Protein AF-A0A8H4XU85-F1 (afdb_monomer_lite)

Structure (mmCIF, N/CA/C/O backbone):
data_AF-A0A8H4XU85-F1
#
_entry.id   AF-A0A8H4XU85-F1
#
loop_
_atom_site.group_PDB
_atom_site.id
_atom_site.type_symbol
_atom_site.label_atom_id
_atom_site.label_alt_id
_atom_site.label_comp_id
_atom_site.label_asym_id
_atom_site.label_entity_id
_atom_site.label_seq_id
_atom_site.pdbx_PDB_ins_code
_atom_site.Cartn_x
_atom_site.Cartn_y
_atom_site.Cartn_z
_atom_site.occupancy
_atom_site.B_iso_or_equiv
_atom_site.auth_seq_id
_atom_site.auth_comp_id
_atom_site.auth_asym_id
_atom_site.auth_atom_id
_atom_site.pdbx_PDB_model_num
ATOM 1 N N . MET A 1 1 ? 24.182 -7.818 -1.412 1.00 49.50 1 MET A N 1
ATOM 2 C CA . MET A 1 1 ? 23.691 -6.433 -1.602 1.00 49.50 1 MET A CA 1
ATOM 3 C C . MET A 1 1 ? 22.249 -6.511 -2.068 1.00 49.50 1 MET A C 1
ATOM 5 O O . MET A 1 1 ? 21.994 -7.226 -3.028 1.00 49.50 1 MET A O 1
ATOM 9 N N . GLY A 1 2 ? 21.315 -5.884 -1.345 1.00 56.53 2 GLY A N 1
ATOM 10 C CA . GLY A 1 2 ? 19.904 -5.807 -1.749 1.00 56.53 2 GLY A CA 1
ATOM 11 C C . GLY A 1 2 ? 19.745 -5.079 -3.086 1.00 56.53 2 GLY A C 1
ATOM 12 O O . GLY A 1 2 ? 20.664 -4.381 -3.515 1.00 56.53 2 GLY A O 1
ATOM 13 N N . SER A 1 3 ? 18.608 -5.252 -3.763 1.00 65.06 3 SER A N 1
ATOM 14 C CA . SER A 1 3 ? 18.313 -4.477 -4.972 1.00 65.06 3 SER A CA 1
ATOM 15 C C . SER A 1 3 ? 18.433 -2.981 -4.665 1.00 65.06 3 SER A C 1
ATOM 17 O O . SER A 1 3 ? 17.875 -2.526 -3.666 1.00 65.06 3 SER A O 1
ATOM 19 N N . ALA A 1 4 ? 19.151 -2.228 -5.501 1.00 79.31 4 ALA A N 1
ATOM 20 C CA . ALA A 1 4 ? 19.263 -0.782 -5.341 1.00 79.31 4 ALA A CA 1
ATOM 21 C C . ALA A 1 4 ? 17.871 -0.127 -5.364 1.00 79.31 4 ALA A C 1
ATOM 23 O O . ALA A 1 4 ? 16.996 -0.560 -6.118 1.00 79.31 4 ALA A O 1
ATOM 24 N N . PHE A 1 5 ? 17.685 0.904 -4.539 1.00 87.50 5 PHE A N 1
ATOM 25 C CA . PHE A 1 5 ? 16.523 1.783 -4.623 1.00 87.50 5 PHE A CA 1
ATOM 26 C C . PHE A 1 5 ? 16.589 2.543 -5.954 1.00 87.50 5 PHE A C 1
ATOM 28 O O . PHE A 1 5 ? 17.621 3.120 -6.292 1.00 87.50 5 PHE A O 1
ATOM 35 N N . THR A 1 6 ? 15.519 2.466 -6.734 1.00 92.44 6 THR A N 1
ATOM 36 C CA . THR A 1 6 ? 15.424 2.973 -8.110 1.00 92.44 6 THR A CA 1
ATOM 37 C C . THR A 1 6 ? 14.462 4.152 -8.195 1.00 92.44 6 THR A C 1
ATOM 39 O O . THR A 1 6 ? 13.599 4.313 -7.336 1.00 92.44 6 THR A O 1
ATOM 42 N N . GLU A 1 7 ? 14.542 4.923 -9.279 1.00 94.31 7 GLU A N 1
ATOM 43 C CA . GLU A 1 7 ? 13.588 6.006 -9.571 1.00 94.31 7 GLU A CA 1
ATOM 44 C C . GLU A 1 7 ? 12.134 5.507 -9.610 1.00 94.31 7 GLU A C 1
ATOM 46 O O . GLU A 1 7 ? 11.223 6.197 -9.159 1.00 94.31 7 GLU A O 1
ATOM 51 N N . ALA A 1 8 ? 11.920 4.270 -10.073 1.00 95.44 8 ALA A N 1
ATOM 52 C CA . ALA A 1 8 ? 10.621 3.606 -10.030 1.00 95.44 8 ALA A CA 1
ATOM 53 C C . ALA A 1 8 ? 10.108 3.410 -8.592 1.00 95.44 8 ALA A C 1
ATOM 55 O O . ALA A 1 8 ? 8.934 3.656 -8.329 1.00 95.44 8 ALA A O 1
ATOM 56 N N . ASP A 1 9 ? 10.972 3.022 -7.645 1.00 95.12 9 ASP A N 1
ATOM 57 C CA . ASP A 1 9 ? 10.568 2.883 -6.237 1.00 95.12 9 ASP A CA 1
ATOM 58 C C . ASP A 1 9 ? 10.184 4.236 -5.647 1.00 95.12 9 ASP A C 1
ATOM 60 O O . ASP 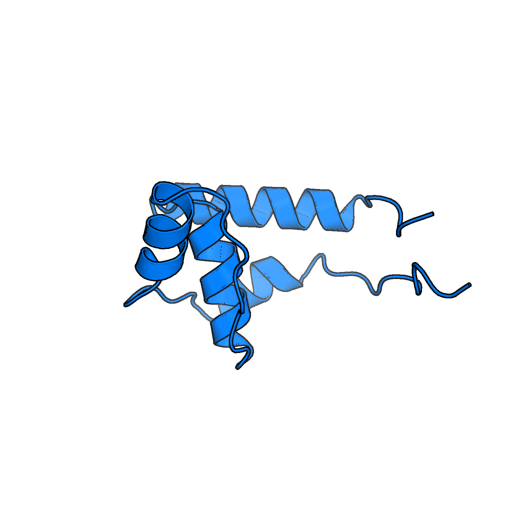A 1 9 ? 9.172 4.348 -4.959 1.00 95.12 9 ASP A O 1
ATOM 64 N N . GLU A 1 10 ? 10.968 5.275 -5.940 1.00 96.56 10 GLU A N 1
ATOM 65 C CA . GLU A 1 10 ? 10.672 6.633 -5.492 1.00 96.56 10 GLU A CA 1
ATOM 66 C C . GLU A 1 10 ? 9.334 7.126 -6.052 1.00 96.56 10 GLU A C 1
ATOM 68 O O . GLU A 1 10 ? 8.522 7.692 -5.316 1.00 96.56 10 GLU A O 1
ATOM 73 N N . ALA A 1 11 ? 9.071 6.868 -7.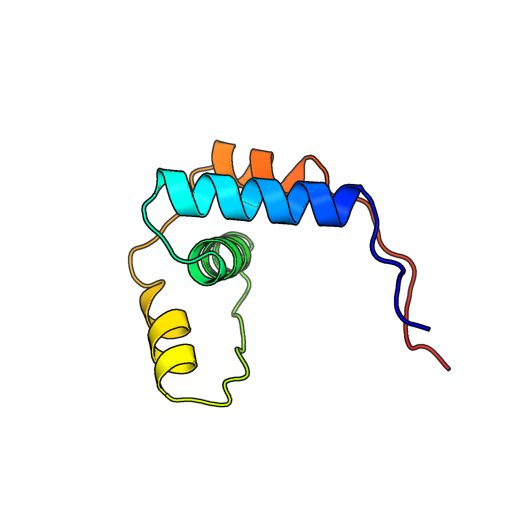335 1.00 97.69 11 ALA A N 1
ATOM 74 C CA . ALA A 1 11 ? 7.803 7.194 -7.969 1.00 97.69 11 ALA A CA 1
ATOM 75 C C . ALA A 1 11 ? 6.634 6.459 -7.298 1.00 97.69 11 ALA A C 1
ATOM 77 O O . ALA A 1 11 ? 5.643 7.101 -6.950 1.00 97.69 11 ALA A O 1
ATOM 78 N N . ILE A 1 12 ? 6.755 5.150 -7.045 1.00 97.94 12 ILE A N 1
ATOM 79 C CA . ILE A 1 12 ? 5.727 4.363 -6.342 1.00 97.94 12 ILE A CA 1
ATOM 80 C C . ILE A 1 12 ? 5.471 4.940 -4.948 1.00 97.94 12 ILE A C 1
ATOM 82 O O . ILE A 1 12 ? 4.320 5.169 -4.582 1.00 97.94 12 ILE A O 1
ATOM 86 N N . VAL A 1 13 ? 6.523 5.232 -4.178 1.00 97.94 13 VAL A N 1
ATOM 87 C CA . VAL A 1 13 ? 6.397 5.796 -2.824 1.00 97.94 13 VAL A CA 1
ATOM 88 C C . VAL A 1 13 ? 5.674 7.146 -2.852 1.00 97.94 13 VAL A C 1
ATOM 90 O O . VAL A 1 13 ? 4.768 7.361 -2.045 1.00 97.94 13 VAL A O 1
ATOM 93 N N . LYS A 1 14 ? 5.999 8.025 -3.809 1.00 98.19 14 LYS A N 1
ATOM 94 C CA . LYS A 1 14 ? 5.304 9.311 -3.994 1.00 98.19 14 LYS A CA 1
ATOM 95 C C . LYS A 1 14 ? 3.833 9.127 -4.367 1.00 98.19 14 LYS A C 1
ATOM 97 O O . LYS A 1 14 ? 2.982 9.815 -3.810 1.00 98.19 14 LYS A O 1
ATOM 102 N N . ARG A 1 15 ? 3.510 8.182 -5.259 1.00 98.38 15 ARG A N 1
ATOM 103 C CA . ARG A 1 15 ? 2.116 7.872 -5.637 1.00 98.38 15 ARG A CA 1
ATOM 104 C C . ARG A 1 15 ? 1.320 7.318 -4.447 1.00 98.38 15 ARG A C 1
ATOM 106 O O . ARG A 1 15 ? 0.178 7.720 -4.233 1.00 98.38 15 ARG A O 1
ATOM 113 N N . VAL A 1 16 ? 1.935 6.469 -3.619 1.00 98.50 16 VAL A N 1
ATOM 114 C CA . VAL A 1 16 ? 1.344 5.985 -2.358 1.00 98.50 16 VAL A CA 1
ATOM 115 C C . VAL A 1 16 ? 1.077 7.141 -1.393 1.00 98.50 16 VAL A C 1
ATOM 117 O O . VAL A 1 16 ? -0.003 7.208 -0.807 1.00 98.50 16 VAL A O 1
ATOM 120 N N . GLU A 1 17 ? 2.035 8.055 -1.228 1.00 98.50 17 GLU A N 1
ATOM 121 C CA . GLU A 1 17 ? 1.875 9.236 -0.374 1.00 98.50 17 GLU A CA 1
ATOM 122 C C . GLU A 1 17 ? 0.748 10.149 -0.877 1.00 98.50 17 GLU A C 1
ATOM 124 O O . GLU A 1 17 ? -0.065 10.625 -0.084 1.00 98.50 17 GLU A O 1
ATOM 129 N N . GLN A 1 18 ? 0.669 10.361 -2.192 1.00 98.31 18 GLN A N 1
ATOM 130 C CA . GLN A 1 18 ? -0.379 11.159 -2.818 1.00 98.31 18 GLN A CA 1
ATOM 131 C C . GLN A 1 18 ? -1.770 10.576 -2.534 1.00 98.31 18 GLN A C 1
ATOM 133 O O . GLN A 1 18 ? -2.616 11.275 -1.978 1.00 98.31 18 GLN A O 1
ATOM 138 N N . LEU A 1 19 ? -1.991 9.288 -2.823 1.00 98.19 19 LEU A N 1
ATOM 139 C CA . LEU A 1 19 ? -3.281 8.638 -2.561 1.00 98.19 19 LEU A CA 1
ATOM 140 C C . LEU A 1 19 ? -3.632 8.619 -1.069 1.00 98.19 19 LEU A C 1
ATOM 142 O O . LEU A 1 19 ? -4.799 8.752 -0.696 1.00 98.19 19 LEU A O 1
ATOM 146 N N . ALA A 1 20 ? -2.629 8.466 -0.203 1.00 98.12 20 ALA A N 1
ATOM 147 C CA . ALA A 1 20 ? -2.818 8.527 1.239 1.00 98.12 20 ALA A CA 1
ATOM 148 C C . ALA A 1 20 ? -3.350 9.905 1.667 1.00 98.12 20 ALA A C 1
ATOM 150 O O . ALA A 1 20 ? -4.334 9.975 2.403 1.00 98.12 20 ALA A O 1
ATOM 151 N N . LYS A 1 21 ? -2.771 10.996 1.149 1.00 98.25 21 LYS A N 1
ATOM 152 C CA . LYS A 1 21 ? -3.242 12.366 1.412 1.00 98.25 21 LYS A CA 1
ATOM 153 C C . LYS A 1 21 ? -4.646 12.605 0.862 1.00 98.25 21 LYS A C 1
ATOM 155 O O . LYS A 1 21 ? -5.496 13.095 1.598 1.00 98.25 21 LYS A O 1
ATOM 160 N N . GLU A 1 22 ? -4.906 12.218 -0.386 1.00 97.31 22 GLU A N 1
ATOM 161 C CA . GLU A 1 22 ? -6.208 12.408 -1.043 1.00 97.31 22 GLU A CA 1
ATOM 162 C C . GLU A 1 22 ? -7.349 11.691 -0.307 1.00 97.31 22 GLU A C 1
ATOM 164 O O . GLU A 1 22 ? -8.452 12.224 -0.197 1.00 97.31 22 GLU A O 1
ATOM 169 N N . LYS A 1 23 ? -7.085 10.502 0.247 1.00 96.25 23 LYS A N 1
ATOM 170 C CA . LYS A 1 23 ? -8.079 9.712 0.990 1.00 96.25 23 LYS A CA 1
ATOM 171 C C . LYS A 1 23 ? -8.101 9.981 2.498 1.00 96.25 23 LYS A C 1
ATOM 173 O O . LYS A 1 23 ? -8.939 9.408 3.194 1.00 96.25 23 LYS A O 1
ATOM 178 N N . GLY A 1 24 ? -7.176 10.786 3.025 1.00 96.69 24 GLY A N 1
ATOM 179 C CA . GLY A 1 24 ? -6.988 10.958 4.471 1.00 96.69 24 GLY A CA 1
ATOM 180 C C . GLY A 1 24 ? -6.559 9.667 5.182 1.00 96.69 24 GLY A C 1
ATOM 181 O O . GLY A 1 24 ? -6.966 9.401 6.311 1.00 96.69 24 GLY A O 1
ATOM 182 N N . TRP A 1 25 ? -5.795 8.809 4.506 1.00 97.50 25 TRP A N 1
ATOM 183 C CA . TRP A 1 25 ? -5.313 7.530 5.026 1.00 97.50 25 TRP A CA 1
ATOM 184 C C . TRP A 1 25 ? -3.828 7.604 5.400 1.00 97.50 25 TRP A C 1
ATOM 186 O O . TRP A 1 25 ? -3.076 8.423 4.886 1.00 97.50 25 TRP A O 1
ATOM 196 N N . LYS A 1 26 ? -3.370 6.685 6.259 1.00 96.69 26 LYS A N 1
ATOM 197 C CA . LYS A 1 26 ? -1.939 6.399 6.424 1.00 96.69 26 LYS A CA 1
ATOM 198 C C . LYS A 1 26 ? -1.412 5.667 5.181 1.00 96.69 26 LYS A C 1
ATOM 200 O O . LYS A 1 26 ? -2.122 4.841 4.606 1.00 96.69 26 LYS A O 1
ATOM 205 N N . MET A 1 27 ? -0.149 5.896 4.809 1.00 97.44 27 MET A N 1
ATOM 206 C CA . MET A 1 27 ? 0.495 5.222 3.662 1.00 97.44 27 MET A CA 1
ATOM 207 C C . MET A 1 27 ? 0.430 3.689 3.760 1.00 97.44 27 MET A C 1
ATOM 209 O O . MET A 1 27 ? 0.215 3.013 2.756 1.00 97.44 27 MET A O 1
ATOM 213 N N . VAL A 1 28 ? 0.533 3.136 4.976 1.00 95.94 28 VAL A N 1
ATOM 214 C CA . VAL A 1 28 ? 0.395 1.691 5.226 1.00 95.94 28 VAL A CA 1
ATOM 215 C C . VAL A 1 28 ? -0.972 1.154 4.797 1.00 95.94 28 VAL A C 1
ATOM 217 O O . VAL A 1 28 ? -1.048 0.058 4.251 1.00 95.94 28 VAL A O 1
ATOM 220 N N . HIS A 1 29 ? -2.048 1.934 4.951 1.00 97.12 29 HIS A N 1
ATOM 221 C CA . HIS A 1 29 ? -3.371 1.513 4.498 1.00 97.12 29 HIS A CA 1
ATOM 222 C C . HIS A 1 29 ? -3.411 1.374 2.978 1.00 97.12 29 HIS A C 1
ATOM 224 O O . HIS A 1 29 ? -3.936 0.386 2.483 1.00 97.12 29 HIS A O 1
ATOM 230 N N . VAL A 1 30 ? -2.836 2.326 2.237 1.00 97.81 30 VAL A N 1
ATOM 231 C CA . VAL A 1 30 ? -2.785 2.265 0.767 1.00 97.81 30 VAL A CA 1
ATOM 232 C C . VAL A 1 30 ? -2.011 1.024 0.319 1.00 97.81 30 VAL A C 1
ATOM 234 O O . VAL A 1 30 ? -2.528 0.238 -0.472 1.00 97.81 30 VAL A O 1
ATOM 237 N N . ALA A 1 31 ? -0.826 0.791 0.890 1.00 96.50 31 ALA A N 1
ATOM 238 C CA . ALA A 1 31 ? 0.008 -0.362 0.553 1.00 96.50 31 ALA A CA 1
ATOM 239 C C . ALA A 1 31 ? -0.676 -1.709 0.864 1.00 96.50 31 ALA A C 1
ATOM 241 O O . ALA A 1 31 ? -0.685 -2.616 0.033 1.00 96.50 31 ALA A O 1
ATOM 242 N N . LEU A 1 32 ? -1.286 -1.845 2.046 1.00 96.38 32 LEU A N 1
ATOM 243 C CA . LEU A 1 32 ? -1.957 -3.082 2.457 1.00 96.38 32 LEU A CA 1
ATOM 244 C C . LEU A 1 32 ? -3.264 -3.331 1.692 1.00 96.38 32 LEU A C 1
ATOM 246 O O . LEU A 1 32 ? -3.575 -4.477 1.367 1.00 96.38 32 LEU A O 1
ATOM 250 N N . VAL A 1 33 ? -4.029 -2.279 1.384 1.00 97.00 33 VAL A N 1
ATOM 251 C CA . VAL A 1 33 ? -5.243 -2.400 0.563 1.00 97.00 33 VAL A CA 1
ATOM 252 C C . VAL A 1 33 ? -4.882 -2.776 -0.873 1.00 97.00 33 VAL A C 1
ATOM 254 O O . VAL A 1 33 ? -5.583 -3.603 -1.454 1.00 97.00 33 VAL A O 1
ATOM 257 N N . TRP A 1 34 ? -3.781 -2.244 -1.418 1.00 97.50 34 TRP A N 1
ATOM 258 C CA . TRP A 1 34 ? -3.253 -2.667 -2.716 1.00 97.50 34 TRP A CA 1
ATOM 259 C C . TRP A 1 34 ? -2.845 -4.148 -2.704 1.00 97.50 34 TRP A C 1
ATOM 261 O O . TRP A 1 34 ? -3.296 -4.908 -3.551 1.00 97.50 34 TRP A O 1
ATOM 271 N N . LEU A 1 35 ? -2.104 -4.623 -1.694 1.00 95.94 35 LEU A N 1
ATOM 272 C CA . LEU A 1 35 ? -1.782 -6.056 -1.580 1.00 95.94 35 LEU A CA 1
ATOM 273 C C . LEU A 1 35 ? -3.045 -6.930 -1.556 1.00 95.94 35 LEU A C 1
ATOM 275 O O . LEU A 1 35 ? -3.134 -7.923 -2.281 1.00 95.94 35 LEU A O 1
ATOM 279 N N . ARG A 1 36 ? -4.048 -6.535 -0.763 1.00 95.00 36 ARG A N 1
ATOM 280 C CA . ARG A 1 36 ? -5.325 -7.252 -0.692 1.00 95.00 36 ARG A CA 1
ATOM 281 C C . ARG A 1 36 ? -6.062 -7.262 -2.035 1.00 95.00 36 ARG A C 1
ATOM 283 O O . ARG A 1 36 ? -6.678 -8.275 -2.358 1.00 95.00 36 ARG A O 1
ATOM 290 N N . SER A 1 37 ? -6.007 -6.184 -2.823 1.00 95.38 37 SER A N 1
ATOM 291 C CA . SER A 1 37 ? -6.669 -6.139 -4.137 1.00 95.38 37 SER A CA 1
ATOM 292 C C . SER A 1 37 ? -6.036 -7.094 -5.152 1.00 95.38 37 SER A C 1
ATOM 294 O O . SER A 1 37 ? -6.733 -7.581 -6.037 1.00 95.38 37 SER A O 1
ATOM 296 N N . LYS A 1 38 ? -4.755 -7.451 -4.983 1.00 95.06 38 LYS A N 1
ATOM 297 C CA . LYS A 1 38 ? -4.085 -8.503 -5.771 1.00 95.06 38 LYS A CA 1
ATOM 298 C C . LYS A 1 38 ? -4.398 -9.926 -5.289 1.00 95.06 38 LYS A C 1
ATOM 300 O O . LYS A 1 38 ? -3.782 -10.876 -5.761 1.00 95.06 38 LYS A O 1
ATOM 305 N N . GLY A 1 39 ? -5.323 -10.086 -4.340 1.00 93.94 39 GLY A N 1
ATOM 306 C CA . GLY A 1 39 ? -5.670 -11.377 -3.741 1.00 93.94 39 GLY A CA 1
ATOM 307 C C . GLY A 1 39 ? -4.647 -11.886 -2.721 1.00 93.94 39 GLY A C 1
ATOM 308 O O . GLY A 1 39 ? -4.741 -13.033 -2.289 1.00 93.94 39 GLY A O 1
ATOM 309 N N . ALA A 1 40 ? -3.674 -11.060 -2.320 1.00 93.81 40 ALA A N 1
ATOM 310 C CA . ALA A 1 40 ? -2.700 -11.445 -1.309 1.00 93.81 40 ALA A CA 1
ATOM 311 C C . ALA A 1 40 ? -3.297 -11.360 0.105 1.00 93.81 40 ALA A C 1
ATOM 313 O O . ALA A 1 40 ? -4.124 -10.496 0.409 1.00 93.81 40 ALA A O 1
ATOM 314 N N . VAL A 1 41 ? -2.818 -12.231 0.997 1.00 91.00 41 VAL A N 1
ATOM 315 C CA . VAL A 1 41 ? -3.115 -12.190 2.436 1.00 91.00 41 VAL A CA 1
ATOM 316 C C . VAL A 1 41 ? -1.860 -11.688 3.160 1.00 91.00 41 VAL A C 1
ATOM 318 O O . VAL A 1 41 ? -0.945 -12.478 3.401 1.00 91.00 41 VAL A O 1
ATOM 321 N N . PRO A 1 42 ? -1.747 -10.377 3.449 1.00 87.62 42 PRO A N 1
ATOM 322 C CA . PRO A 1 42 ? -0.522 -9.809 4.003 1.00 87.62 42 PRO A CA 1
ATOM 323 C C . PRO A 1 42 ? -0.288 -10.270 5.448 1.00 87.62 42 PRO A C 1
ATOM 325 O O . PRO A 1 42 ? -1.158 -10.116 6.305 1.00 87.62 42 PRO A O 1
ATOM 328 N N . PHE A 1 43 ? 0.914 -10.780 5.732 1.00 89.81 43 PHE A N 1
ATOM 329 C CA . PHE A 1 43 ? 1.374 -11.080 7.089 1.00 89.81 43 PHE A CA 1
ATOM 330 C C . PHE A 1 43 ? 2.276 -9.942 7.580 1.00 89.81 43 PHE A C 1
ATOM 332 O O . PHE A 1 43 ? 3.425 -9.815 7.158 1.00 89.81 43 PHE A O 1
ATOM 339 N N . VAL A 1 44 ? 1.732 -9.065 8.424 1.00 88.25 44 VAL A N 1
ATOM 340 C CA . VAL A 1 44 ? 2.409 -7.830 8.843 1.00 88.25 44 VAL A CA 1
ATOM 341 C C . VAL A 1 44 ? 3.166 -8.062 10.148 1.00 88.25 44 VAL A C 1
ATOM 343 O O . VAL A 1 44 ? 2.564 -8.329 11.184 1.00 88.25 44 VAL A O 1
ATOM 346 N N . GLY A 1 45 ? 4.492 -7.924 10.113 1.00 90.12 45 GLY A N 1
ATOM 347 C CA . GLY A 1 45 ? 5.306 -7.866 11.326 1.00 90.12 45 GLY A CA 1
ATOM 348 C C . GLY A 1 45 ? 5.138 -6.516 12.027 1.00 90.12 45 GLY A C 1
ATOM 349 O O . GLY A 1 45 ? 5.395 -5.473 11.427 1.00 90.12 45 GLY A O 1
ATOM 350 N N . ALA A 1 46 ? 4.736 -6.525 13.297 1.00 90.50 46 ALA A N 1
ATOM 351 C CA . ALA A 1 46 ? 4.573 -5.322 14.108 1.00 90.50 46 ALA A CA 1
ATOM 352 C C . ALA A 1 46 ? 5.406 -5.418 15.393 1.00 90.50 46 ALA A C 1
ATOM 354 O O . ALA A 1 46 ? 5.435 -6.450 16.056 1.00 90.50 46 ALA A O 1
ATOM 355 N N . THR A 1 47 ? 6.080 -4.322 15.745 1.00 93.94 47 THR A N 1
ATOM 356 C CA . THR A 1 47 ? 6.888 -4.196 16.973 1.00 93.94 47 THR A CA 1
ATOM 357 C C . THR A 1 47 ? 6.214 -3.323 18.035 1.00 93.94 47 THR A C 1
ATOM 359 O O . THR A 1 47 ? 6.818 -3.025 19.059 1.00 93.94 47 THR A O 1
ATOM 362 N N . SER A 1 48 ? 4.996 -2.847 17.770 1.00 94.44 48 SER A N 1
ATOM 363 C CA . SER A 1 48 ? 4.195 -2.022 18.674 1.00 94.44 48 SER A CA 1
ATOM 364 C C . SER A 1 48 ? 2.706 -2.259 18.424 1.00 94.44 48 SER A C 1
ATOM 366 O O . SER A 1 48 ? 2.318 -2.680 17.332 1.00 94.44 48 SER A O 1
ATOM 368 N N . VAL A 1 49 ? 1.882 -1.969 19.435 1.00 94.88 49 VAL A N 1
ATOM 369 C CA . VAL A 1 49 ? 0.416 -2.096 19.354 1.00 94.88 49 VAL A CA 1
ATOM 370 C C . VAL A 1 49 ? -0.158 -1.149 18.301 1.00 94.88 49 VAL A C 1
ATOM 372 O O . VAL A 1 49 ? -0.922 -1.589 17.454 1.00 94.88 49 VAL A O 1
ATOM 375 N N . GLU A 1 50 ? 0.304 0.101 18.258 1.00 93.88 50 GLU A N 1
ATOM 376 C CA . GLU A 1 50 ? -0.148 1.094 17.271 1.00 93.88 50 GLU A CA 1
ATOM 377 C C . GLU A 1 50 ? 0.027 0.612 15.817 1.00 93.88 50 GLU A C 1
ATOM 379 O O . GLU A 1 50 ? -0.863 0.767 14.988 1.00 93.88 50 GLU A O 1
ATOM 384 N N . LYS A 1 51 ? 1.149 -0.053 15.497 1.00 92.19 51 LYS A N 1
ATOM 385 C CA . 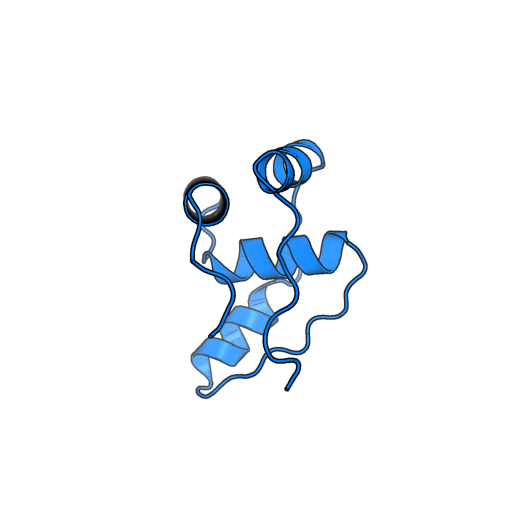LYS A 1 51 ? 1.371 -0.616 14.152 1.00 92.19 51 LYS A CA 1
ATOM 386 C C . LYS A 1 51 ? 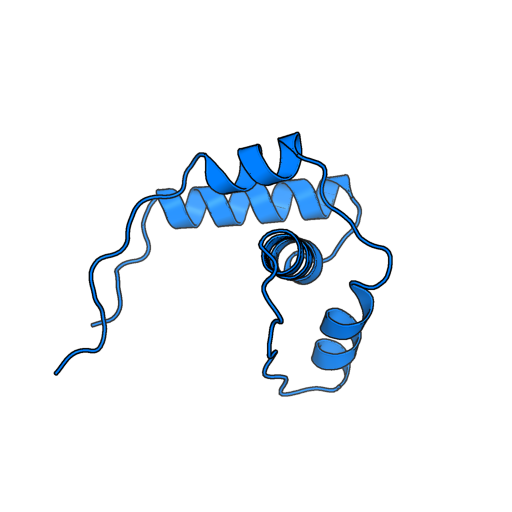0.409 -1.761 13.831 1.00 92.19 51 LYS A C 1
ATOM 388 O O . LYS A 1 51 ? 0.074 -1.966 12.666 1.00 92.19 51 LYS A O 1
ATOM 393 N N . LEU A 1 52 ? 0.008 -2.531 14.844 1.00 92.00 52 LEU A N 1
ATOM 394 C CA . LEU A 1 52 ? -0.977 -3.598 14.688 1.00 92.00 52 LEU A CA 1
ATOM 395 C C . LEU A 1 52 ? -2.374 -3.015 14.439 1.00 92.00 52 LEU A C 1
ATOM 397 O O . LEU A 1 52 ? -3.088 -3.513 13.571 1.00 92.00 52 LEU A O 1
ATOM 401 N N . GLU A 1 53 ? -2.734 -1.955 15.161 1.00 92.94 53 GLU A N 1
ATOM 402 C CA . GLU A 1 53 ? -3.989 -1.220 14.973 1.00 92.94 53 GLU A CA 1
ATOM 403 C C . GLU A 1 53 ? -4.061 -0.610 13.566 1.00 92.94 53 GLU A C 1
ATOM 405 O O . GLU A 1 53 ? -5.013 -0.875 12.834 1.00 92.94 53 GLU A O 1
ATOM 410 N N . ASP A 1 54 ? -2.994 0.053 13.112 1.00 93.00 54 ASP A N 1
ATOM 411 C CA . ASP A 1 54 ? -2.898 0.592 11.749 1.00 93.00 54 ASP A CA 1
ATOM 412 C C . ASP A 1 54 ? -3.075 -0.483 10.665 1.00 93.00 54 ASP A C 1
ATOM 414 O O . ASP A 1 54 ? -3.733 -0.271 9.643 1.00 93.00 54 ASP A O 1
ATOM 418 N N . ALA A 1 55 ? -2.500 -1.670 10.869 1.00 92.38 55 ALA A N 1
ATOM 419 C CA . ALA A 1 55 ? -2.682 -2.783 9.944 1.00 92.38 55 ALA A CA 1
ATOM 420 C C . ALA A 1 55 ? -4.121 -3.330 9.974 1.00 92.38 55 ALA A C 1
ATOM 422 O O . ALA A 1 55 ? -4.655 -3.717 8.933 1.00 92.38 55 ALA A O 1
ATOM 423 N N . ALA A 1 56 ? -4.764 -3.356 11.145 1.00 91.25 56 ALA A N 1
ATOM 424 C CA . ALA A 1 56 ? -6.144 -3.808 11.307 1.00 91.25 56 ALA A CA 1
ATOM 425 C C . ALA A 1 56 ? -7.165 -2.826 10.708 1.00 91.25 56 ALA A C 1
ATOM 427 O O . ALA A 1 56 ? -8.213 -3.259 10.215 1.00 91.25 56 ALA A O 1
ATOM 428 N N . ASP A 1 57 ? -6.838 -1.536 10.675 1.00 93.75 57 ASP A N 1
ATOM 429 C CA . ASP A 1 57 ? -7.707 -0.449 10.220 1.00 93.75 57 ASP A CA 1
ATOM 430 C C . ASP A 1 57 ? -7.968 -0.434 8.708 1.00 93.75 57 ASP A C 1
ATOM 432 O O . ASP A 1 57 ? -8.732 0.390 8.204 1.00 93.75 57 ASP A O 1
ATOM 436 N N . ILE A 1 58 ? -7.403 -1.361 7.934 1.00 94.19 58 ILE A N 1
ATOM 437 C CA . ILE A 1 58 ? -7.685 -1.496 6.494 1.00 94.19 58 ILE A CA 1
ATOM 438 C C . ILE A 1 58 ? -9.061 -2.110 6.182 1.00 94.19 58 ILE A C 1
ATOM 440 O O . ILE A 1 58 ? -9.426 -2.295 5.011 1.00 94.19 58 ILE A O 1
ATOM 444 N N . ARG A 1 59 ? -9.826 -2.494 7.209 1.00 91.19 59 ARG A N 1
ATOM 445 C CA . ARG A 1 59 ? -11.197 -3.007 7.070 1.00 91.19 59 ARG A CA 1
ATOM 446 C C . ARG A 1 59 ? -12.090 -1.935 6.440 1.00 91.19 59 ARG A C 1
ATOM 448 O O . ARG A 1 59 ? -12.028 -0.770 6.809 1.00 91.19 59 ARG A O 1
ATOM 455 N N . GLY A 1 60 ? -12.890 -2.322 5.449 1.00 91.62 60 GLY A N 1
ATOM 456 C CA . GLY A 1 60 ? -13.791 -1.404 4.737 1.00 91.62 60 GLY A CA 1
ATOM 457 C C . GLY A 1 60 ? -13.121 -0.423 3.761 1.00 91.62 60 GLY A C 1
ATOM 458 O O . GLY A 1 60 ? -13.825 0.300 3.066 1.00 91.62 60 GLY A O 1
ATOM 459 N N . LYS A 1 61 ? -11.785 -0.400 3.660 1.00 95.44 61 LYS A N 1
ATOM 460 C CA . LYS A 1 61 ? -11.044 0.445 2.708 1.00 95.44 61 LYS A CA 1
ATOM 461 C C . LYS A 1 61 ? -10.863 -0.261 1.356 1.00 95.44 61 LYS A C 1
ATOM 463 O O . LYS A 1 61 ? -10.517 -1.435 1.320 1.00 95.44 61 LYS A O 1
ATOM 468 N N . SER A 1 62 ? -11.026 0.427 0.233 1.00 96.12 62 SER A N 1
ATOM 469 C CA . SER A 1 62 ? -10.764 -0.139 -1.101 1.00 96.12 62 SER A CA 1
ATOM 470 C C . SER A 1 62 ? -10.137 0.893 -2.031 1.00 96.12 62 SER A C 1
ATOM 472 O O . SER A 1 62 ? -10.433 2.084 -1.931 1.00 96.12 62 SER A O 1
ATOM 474 N N . LEU A 1 63 ? -9.276 0.424 -2.932 1.00 97.06 63 LEU A N 1
ATOM 475 C CA . LEU A 1 63 ? -8.779 1.211 -4.056 1.00 97.06 63 LEU A CA 1
ATOM 476 C C . LEU A 1 63 ? -9.651 0.937 -5.281 1.00 97.06 63 LEU A C 1
ATOM 478 O O . LEU A 1 63 ? -10.140 -0.178 -5.462 1.00 97.06 63 LEU A O 1
ATOM 482 N N . THR A 1 64 ? -9.850 1.958 -6.103 1.00 97.62 64 THR A N 1
ATOM 483 C CA . THR A 1 64 ? -10.479 1.821 -7.419 1.00 97.62 64 THR A CA 1
ATOM 484 C C . THR A 1 64 ? -9.497 1.218 -8.425 1.00 97.62 64 THR A C 1
ATOM 486 O O . THR A 1 64 ? -8.286 1.252 -8.215 1.00 97.62 64 THR A O 1
ATOM 489 N N . GLU A 1 65 ? -10.001 0.707 -9.548 1.00 97.19 65 GLU A N 1
ATOM 490 C CA . GLU A 1 65 ? -9.157 0.154 -10.620 1.00 97.19 65 GLU A CA 1
ATOM 491 C C . GLU A 1 65 ? -8.133 1.175 -11.134 1.00 97.19 65 GLU A C 1
ATOM 493 O O . GLU A 1 65 ? -6.959 0.846 -11.273 1.00 97.19 65 GLU A O 1
ATOM 498 N N . LYS A 1 66 ? -8.546 2.439 -11.301 1.00 97.62 66 LYS A N 1
ATOM 499 C CA . LYS A 1 66 ? -7.659 3.533 -11.728 1.00 97.62 66 LYS A CA 1
ATOM 500 C C . LYS A 1 66 ? -6.550 3.819 -10.721 1.00 97.62 66 LYS A C 1
ATOM 502 O O . LYS A 1 66 ? -5.433 4.129 -11.108 1.00 97.62 66 LYS A O 1
ATOM 507 N N . GLU A 1 67 ? -6.851 3.734 -9.428 1.00 97.88 67 GLU A N 1
ATOM 508 C CA . GLU A 1 67 ? -5.853 3.941 -8.372 1.00 97.88 67 GLU A CA 1
ATOM 509 C C . GLU A 1 67 ? -4.857 2.783 -8.309 1.00 97.88 67 GLU A C 1
ATOM 511 O O . GLU A 1 67 ? -3.677 3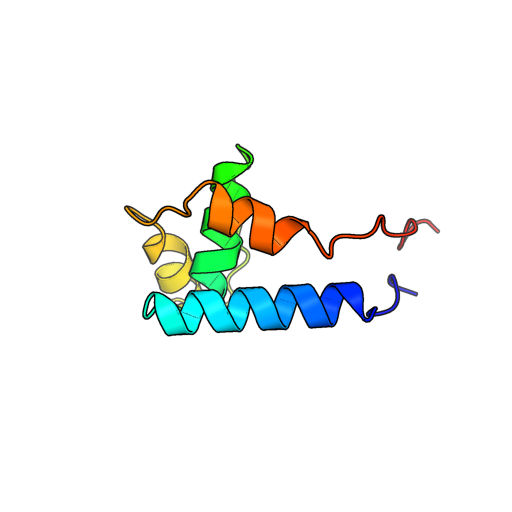.003 -8.054 1.00 97.88 67 GLU A O 1
ATOM 516 N N . ILE A 1 68 ? -5.317 1.555 -8.561 1.00 97.81 68 ILE A N 1
ATOM 517 C CA . ILE A 1 68 ? -4.443 0.383 -8.663 1.00 97.81 68 ILE A CA 1
ATOM 518 C C . ILE A 1 68 ? -3.524 0.522 -9.879 1.00 97.81 68 ILE A C 1
ATOM 520 O O . ILE A 1 68 ? -2.314 0.380 -9.733 1.00 97.81 68 ILE A O 1
ATOM 524 N N . GLU A 1 69 ? -4.073 0.857 -11.048 1.00 97.69 69 GLU A N 1
ATOM 525 C CA . GLU A 1 69 ? -3.296 1.097 -12.269 1.00 97.69 69 GLU A CA 1
ATOM 526 C C . GLU A 1 69 ? -2.277 2.226 -12.067 1.00 97.69 69 GLU A C 1
ATOM 528 O O . GLU A 1 69 ? -1.100 2.068 -12.382 1.00 97.69 69 GLU A O 1
ATOM 533 N N . PHE A 1 70 ? -2.692 3.322 -11.427 1.00 97.75 70 PHE A N 1
ATOM 534 C CA . PHE A 1 70 ? -1.807 4.425 -11.071 1.00 97.75 70 PHE A CA 1
ATOM 535 C C . PHE A 1 70 ? -0.653 3.985 -10.159 1.00 97.75 70 PHE A C 1
ATOM 537 O O . PHE A 1 70 ? 0.466 4.457 -10.329 1.00 97.75 70 PHE A O 1
ATOM 544 N N . LEU A 1 71 ? -0.867 3.082 -9.202 1.00 97.56 71 LEU A N 1
ATOM 545 C CA . LEU A 1 71 ? 0.226 2.569 -8.368 1.00 97.56 71 LEU A CA 1
ATOM 546 C C . LEU A 1 71 ? 1.178 1.640 -9.138 1.00 97.56 71 LEU A C 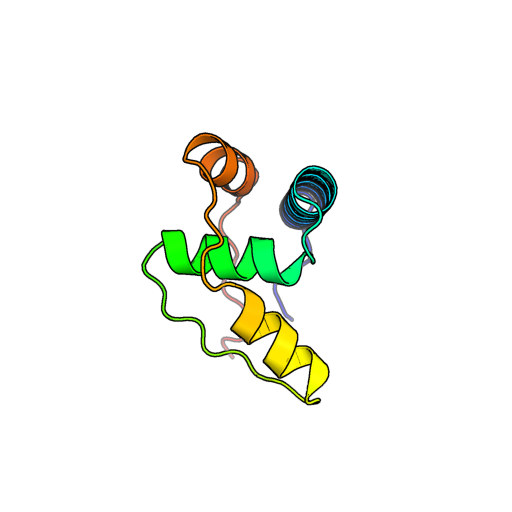1
ATOM 548 O O . LEU A 1 71 ? 2.363 1.585 -8.810 1.00 97.56 71 LEU A O 1
ATOM 552 N N . GLU A 1 72 ? 0.675 0.922 -10.141 1.00 96.88 72 GLU A N 1
ATOM 553 C CA . GLU A 1 72 ? 1.409 -0.121 -10.870 1.00 96.88 72 GLU A CA 1
ATOM 554 C C . GLU A 1 72 ? 2.165 0.389 -12.101 1.00 96.88 72 GLU A C 1
ATOM 556 O O . GLU A 1 72 ? 3.196 -0.175 -12.450 1.00 96.88 72 GLU A O 1
ATOM 561 N N . GLU A 1 73 ? 1.715 1.472 -12.729 1.00 97.56 73 GLU A N 1
ATOM 562 C CA . GLU A 1 73 ? 2.328 2.060 -13.928 1.00 97.56 73 GLU A CA 1
ATOM 563 C C . GLU A 1 73 ? 3.858 2.292 -13.844 1.00 97.56 73 GLU A C 1
ATOM 565 O O . GLU A 1 73 ? 4.548 1.959 -14.808 1.00 97.56 73 GLU A O 1
ATOM 570 N N . PRO A 1 74 ? 4.446 2.807 -12.741 1.00 96.38 74 PRO A N 1
ATOM 571 C CA . PRO A 1 74 ? 5.899 2.992 -12.646 1.00 96.38 74 PRO A CA 1
ATOM 572 C C . PRO A 1 74 ? 6.675 1.705 -12.309 1.00 96.38 74 PRO A C 1
ATOM 574 O O . PRO A 1 74 ? 7.901 1.755 -12.200 1.00 96.38 74 PRO A O 1
ATOM 577 N N . TYR A 1 75 ? 6.006 0.569 -12.079 1.00 94.88 75 TYR A N 1
ATOM 578 C CA . TYR A 1 75 ? 6.657 -0.664 -11.635 1.00 94.88 75 TYR A CA 1
ATOM 579 C C . TYR A 1 75 ? 7.643 -1.208 -12.677 1.00 94.88 75 TYR A C 1
ATOM 581 O O . TYR A 1 75 ? 7.318 -1.384 -13.849 1.00 94.88 75 TYR A O 1
ATOM 589 N N . VAL A 1 76 ? 8.847 -1.564 -12.216 1.00 94.31 76 VAL A N 1
ATOM 590 C CA . VAL A 1 76 ? 9.875 -2.230 -13.026 1.00 94.31 76 VAL A CA 1
ATOM 591 C C . VAL A 1 76 ? 10.327 -3.534 -12.358 1.00 94.31 76 VAL A C 1
ATOM 593 O O . VAL A 1 76 ? 10.507 -3.561 -11.133 1.00 94.31 76 VAL A O 1
ATOM 596 N N . PRO A 1 77 ? 10.560 -4.619 -13.125 1.00 92.31 77 PRO A N 1
ATOM 597 C CA . PRO A 1 77 ? 11.077 -5.868 -12.579 1.00 92.31 77 PRO A CA 1
ATOM 598 C C . PRO A 1 77 ? 12.388 -5.675 -11.808 1.00 92.31 77 PRO A C 1
ATOM 600 O O . PRO A 1 77 ? 13.314 -4.996 -12.261 1.00 92.31 77 PRO A O 1
ATOM 603 N N . LYS A 1 78 ? 12.486 -6.312 -10.640 1.00 88.12 78 LYS A N 1
ATOM 604 C CA . LYS A 1 78 ? 13.681 -6.271 -9.789 1.00 88.12 78 LYS A CA 1
ATOM 605 C C . LYS A 1 78 ? 14.609 -7.443 -10.084 1.00 88.12 78 LYS A C 1
ATOM 607 O O . LYS A 1 78 ? 14.165 -8.561 -10.332 1.00 88.12 78 LYS A O 1
ATOM 612 N N . ARG A 1 79 ? 15.921 -7.196 -10.009 1.00 87.12 79 ARG A N 1
ATOM 613 C CA . ARG A 1 79 ? 16.929 -8.268 -10.032 1.00 87.12 79 ARG A CA 1
ATOM 614 C C . ARG A 1 79 ? 16.837 -9.100 -8.751 1.00 87.12 79 ARG A C 1
ATOM 616 O O . ARG A 1 79 ? 16.514 -8.563 -7.693 1.00 87.12 79 ARG A O 1
ATOM 623 N N . ILE A 1 80 ? 17.174 -10.387 -8.852 1.00 86.81 80 ILE A N 1
ATOM 624 C CA . ILE A 1 80 ? 17.252 -11.296 -7.701 1.00 86.81 80 ILE A CA 1
ATOM 625 C C . ILE A 1 80 ? 18.252 -10.731 -6.683 1.00 86.81 80 ILE A C 1
ATOM 627 O O . ILE A 1 80 ? 19.376 -10.374 -7.037 1.00 86.81 80 ILE A O 1
ATOM 631 N N . ALA A 1 81 ? 17.836 -10.660 -5.421 1.00 84.00 81 ALA A N 1
ATOM 632 C CA . ALA A 1 81 ? 18.660 -10.230 -4.301 1.00 84.00 81 ALA A CA 1
ATOM 633 C C . ALA A 1 81 ? 18.729 -11.341 -3.245 1.00 84.00 81 ALA A C 1
ATOM 635 O O . ALA A 1 81 ? 17.751 -12.048 -3.026 1.00 84.00 81 ALA A O 1
ATOM 636 N N . GLY A 1 82 ? 19.875 -11.476 -2.570 1.00 80.94 82 GLY A N 1
ATOM 637 C CA . GLY A 1 82 ? 20.017 -12.381 -1.421 1.00 80.94 82 GLY A CA 1
ATOM 638 C C . GLY A 1 82 ? 20.229 -13.863 -1.750 1.00 80.94 82 GLY A C 1
ATOM 639 O O . GLY A 1 82 ? 20.186 -14.674 -0.835 1.00 80.94 82 GLY A O 1
ATOM 640 N N . HIS A 1 83 ? 20.486 -14.216 -3.011 1.00 77.31 83 HIS A N 1
ATOM 641 C CA . HIS A 1 83 ? 20.950 -15.552 -3.388 1.00 77.31 83 HIS A CA 1
ATOM 642 C C . HIS A 1 83 ? 22.482 -15.590 -3.256 1.00 77.31 83 HIS A C 1
ATOM 644 O O . HIS A 1 83 ? 23.163 -14.839 -3.960 1.00 77.31 83 HIS A O 1
ATOM 650 N N . PHE A 1 84 ? 23.001 -16.391 -2.323 1.00 72.19 84 PHE A N 1
ATOM 651 C CA . PHE A 1 84 ? 24.431 -16.589 -2.055 1.00 72.19 84 PHE A CA 1
ATOM 652 C C . PHE A 1 84 ? 24.825 -18.049 -2.265 1.00 72.19 84 PHE A C 1
ATOM 654 O O . PHE A 1 84 ? 23.962 -18.925 -2.034 1.00 72.19 84 PHE A O 1
#

Foldseek 3Di:
DFFDDDPLNVQLQVLLVVVCVVVVHDSLLSVLQLCVVVVHDDDDDDPDPVVVVSNVVNPPPHDDPVSSCSSCVSDDDTDDPDDD

Secondary structure (DSSP, 8-state):
-PPPP-HHHHHHHHHHHHHHHHHT--HHHHHHHHHHHTT-------SSHHHHHHHHTTTT----HHHHHHHHTT--PPPP-S--

Sequence (84 aa):
MGSAFTEADEAIVKRVEQLAKEKGWKMVHVALVWLRSKGAVPFVGATSVEKLEDAADIRGKSLTEKEIEFLEEPYVPKRIAGHF

Radius of gyration: 14.06 Å; chains: 1; bounding box: 38×29×33 Å

pLDDT: mean 92.6, std 8.53, range [49.5, 98.5]